Protein AF-0000000077172048 (afdb_homodimer)

Foldseek 3Di:
DPPPPPPPPPPPDDDDDDDDDALVRLVVVLVVLVVVLVVDDPPDPCNVVSVVSNVVSVVVNVVNVCPPVPNPVPVPDD/DPPPPPPPPPPPDDDDDDDDDALVRLVVVLVVLVVVLVVDDPPDPCNVVSVVSNVVSVVVNVVNVCVPVVNPVPVPDD

p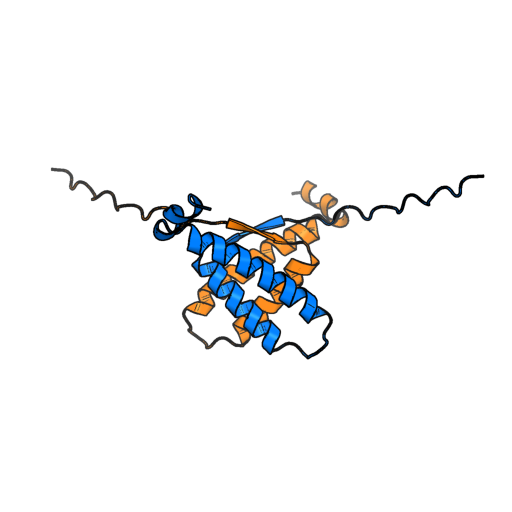LDDT: mean 79.55, std 22.3, range [27.91, 98.38]

Secondary structure (DSSP, 8-state):
------------PPP-EEEEE-HHHHHHHHHHHHHHHHHSPTT-HHHHHHHHHHHHHHHHHHHHHHTTGGGGGGGS--/------------PPP-EEEEE-HHHHHHHHHHHHHHHHHSPTT-HHHHHHHHHHHHHHHHHHHHHHTTTTGGGGGS--

Structure (mmCIF, N/CA/C/O backbone):
data_AF-0000000077172048-model_v1
#
loop_
_entity.id
_entity.type
_entity.pdbx_description
1 polymer 'Gsl2903 protein'
#
loop_
_atom_site.group_PDB
_atom_site.id
_atom_site.type_symbol
_atom_site.label_atom_id
_atom_site.label_alt_id
_atom_site.label_comp_id
_atom_site.label_asym_id
_atom_site.label_entity_id
_atom_site.label_seq_id
_atom_site.pdbx_PDB_ins_code
_atom_site.Cartn_x
_atom_site.Cartn_y
_atom_site.Cartn_z
_atom_site.occupancy
_atom_site.B_iso_or_equiv
_atom_site.auth_seq_id
_atom_site.auth_comp_id
_atom_site.auth_asym_id
_atom_site.auth_atom_id
_atom_site.pdbx_PDB_model_num
ATOM 1 N N . MET A 1 1 ? 48.594 10.039 14.695 1 44.25 1 MET A N 1
ATOM 2 C CA . MET A 1 1 ? 47.625 10.758 13.852 1 44.25 1 MET A CA 1
ATOM 3 C C . MET A 1 1 ? 46.25 10.094 13.883 1 44.25 1 MET A C 1
ATOM 5 O O . MET A 1 1 ? 46.156 8.867 13.797 1 44.25 1 MET A O 1
ATOM 9 N N . PRO A 1 2 ? 45.188 10.703 14.562 1 52.06 2 PRO A N 1
ATOM 10 C CA . PRO A 1 2 ? 43.906 10.016 14.672 1 52.06 2 PRO A CA 1
ATOM 11 C C . PRO A 1 2 ? 43.344 9.633 13.312 1 52.06 2 PRO A C 1
ATOM 13 O O . PRO A 1 2 ? 43.656 10.266 12.305 1 52.06 2 PRO A O 1
ATOM 16 N N . PHE A 1 3 ? 43.094 8.383 12.984 1 57.66 3 PHE A N 1
ATOM 17 C CA . PHE A 1 3 ? 42.469 7.906 11.773 1 57.66 3 PHE A CA 1
ATOM 18 C C . PHE A 1 3 ? 41.188 8.68 11.508 1 57.66 3 PHE A C 1
ATOM 20 O O . PHE A 1 3 ? 40.281 8.734 12.359 1 57.66 3 PHE A O 1
ATOM 27 N N . GLN A 1 4 ? 41.156 9.812 10.75 1 50.22 4 GLN A N 1
ATOM 28 C CA . GLN A 1 4 ? 39.969 10.5 10.305 1 50.22 4 GLN A CA 1
ATOM 29 C C . GLN A 1 4 ? 38.906 9.508 9.836 1 50.22 4 GLN A C 1
ATOM 31 O O . GLN A 1 4 ? 39.156 8.688 8.953 1 50.22 4 GLN A O 1
ATOM 36 N N . ARG A 1 5 ? 38.125 9 10.688 1 51.28 5 ARG A N 1
ATOM 37 C CA . ARG A 1 5 ? 37 8.211 10.219 1 51.28 5 ARG A CA 1
ATOM 38 C C . ARG A 1 5 ? 36.406 8.805 8.945 1 51.28 5 ARG A C 1
ATOM 40 O O . ARG A 1 5 ? 36.125 10.008 8.883 1 51.28 5 ARG A O 1
ATOM 47 N N . SER A 1 6 ? 36.844 8.328 7.828 1 47.94 6 SER A N 1
ATOM 48 C CA . SER A 1 6 ? 36.219 8.734 6.582 1 47.94 6 SER A CA 1
ATOM 49 C C . SER A 1 6 ? 34.75 9.078 6.801 1 47.94 6 SER A C 1
ATOM 51 O O . SER A 1 6 ? 34.031 8.359 7.496 1 47.94 6 SER A O 1
ATOM 53 N N . ARG A 1 7 ? 34.312 10.344 6.992 1 48.47 7 ARG A N 1
ATOM 54 C CA . ARG A 1 7 ? 32.938 10.766 6.926 1 48.47 7 ARG A CA 1
ATOM 55 C C . ARG A 1 7 ? 32.125 9.891 5.973 1 48.47 7 ARG A C 1
ATOM 57 O O . ARG A 1 7 ? 32.469 9.773 4.793 1 48.47 7 ARG A O 1
ATOM 64 N N . SER A 1 8 ? 31.797 8.75 6.43 1 48.16 8 SER A N 1
ATOM 65 C CA . SER A 1 8 ? 30.875 7.961 5.629 1 48.16 8 SER A CA 1
ATOM 66 C C . SER A 1 8 ? 29.969 8.852 4.781 1 48.16 8 SER A C 1
ATOM 68 O O . SER A 1 8 ? 29.344 9.781 5.297 1 48.16 8 SER A O 1
ATOM 70 N N . HIS A 1 9 ? 30.297 9.328 3.633 1 52.69 9 HIS A N 1
ATOM 71 C CA . HIS A 1 9 ? 29.375 9.961 2.693 1 52.69 9 HIS A CA 1
ATOM 72 C C . HIS A 1 9 ? 27.953 9.484 2.918 1 52.69 9 HIS A C 1
ATOM 74 O O . HIS A 1 9 ? 27.609 8.336 2.615 1 52.69 9 HIS A O 1
ATOM 80 N N . ALA A 1 10 ? 27.359 9.875 3.963 1 55.69 10 ALA A N 1
ATOM 81 C CA . ALA A 1 10 ? 25.953 9.578 4.273 1 55.69 10 ALA A CA 1
ATOM 82 C C . ALA A 1 10 ? 25.094 9.633 3.018 1 55.69 10 ALA A C 1
ATOM 84 O O . ALA A 1 10 ? 25.188 10.578 2.234 1 55.69 10 ALA A O 1
ATOM 85 N N . ARG A 1 11 ? 24.828 8.508 2.338 1 60.41 11 ARG A N 1
ATOM 86 C CA . ARG A 1 11 ? 23.891 8.508 1.21 1 60.41 11 ARG A CA 1
ATOM 87 C C . ARG A 1 11 ? 22.703 9.43 1.479 1 60.41 11 ARG A C 1
ATOM 89 O O . ARG A 1 11 ? 22.156 9.43 2.58 1 60.41 11 ARG A O 1
ATOM 96 N N . PRO A 1 12 ? 22.656 10.5 0.729 1 62.72 12 PRO A N 1
ATOM 97 C CA . PRO A 1 12 ? 21.484 11.359 0.908 1 62.72 12 PRO A CA 1
ATOM 98 C C . PRO A 1 12 ? 20.203 10.57 1.161 1 62.72 12 PRO A C 1
ATOM 100 O O . PRO A 1 12 ? 20.062 9.445 0.685 1 62.72 12 PRO A O 1
ATOM 103 N N . PRO A 1 13 ? 19.531 11.047 2.199 1 69.31 13 PRO A N 1
ATOM 104 C CA . PRO A 1 13 ? 18.297 10.336 2.498 1 69.31 13 PRO A CA 1
ATOM 105 C C . PRO A 1 13 ? 17.422 10.109 1.258 1 69.31 13 PRO A C 1
ATOM 107 O O . PRO A 1 13 ? 17.328 10.992 0.402 1 69.31 13 PRO A O 1
ATOM 110 N N . LYS A 1 14 ? 17.078 8.891 1.119 1 76.19 14 LYS A N 1
ATOM 111 C CA . LYS A 1 14 ? 16.188 8.578 0.005 1 76.19 14 LYS A CA 1
ATOM 112 C C . LYS A 1 14 ? 14.867 9.336 0.115 1 76.19 14 LYS A C 1
ATOM 114 O O . LYS A 1 14 ? 14.312 9.469 1.205 1 76.19 14 LYS A O 1
ATOM 119 N N . LEU A 1 15 ? 14.492 10.016 -0.909 1 89.69 15 LEU A N 1
ATOM 120 C CA . LEU A 1 15 ? 13.188 10.664 -0.995 1 89.69 15 LEU A CA 1
ATOM 121 C C . LEU A 1 15 ? 12.07 9.695 -0.637 1 89.69 15 LEU A C 1
ATOM 123 O O . LEU A 1 15 ? 12.086 8.539 -1.062 1 89.69 15 LEU A O 1
ATOM 127 N N . ARG A 1 16 ? 11.141 10.133 0.245 1 93.38 16 ARG A N 1
ATOM 128 C CA . ARG A 1 16 ? 9.977 9.359 0.654 1 93.38 16 ARG A CA 1
ATOM 129 C C . ARG A 1 16 ? 8.695 10.18 0.521 1 93.38 16 ARG A C 1
ATOM 131 O O . ARG A 1 16 ? 8.688 11.375 0.819 1 93.38 16 ARG A O 1
ATOM 138 N N . LEU A 1 17 ? 7.664 9.594 0.01 1 95.56 17 LEU A N 1
ATOM 139 C CA . LEU A 1 17 ? 6.379 10.266 -0.162 1 95.56 17 LEU A CA 1
ATOM 140 C C . LEU A 1 17 ? 5.25 9.43 0.426 1 95.56 17 LEU A C 1
ATOM 142 O O . LEU A 1 17 ? 5.309 8.203 0.416 1 95.56 17 LEU A O 1
ATOM 146 N N . PRO A 1 18 ? 4.238 10.07 0.89 1 96.31 18 PRO A N 1
ATOM 147 C CA . PRO A 1 18 ? 3.121 9.352 1.509 1 9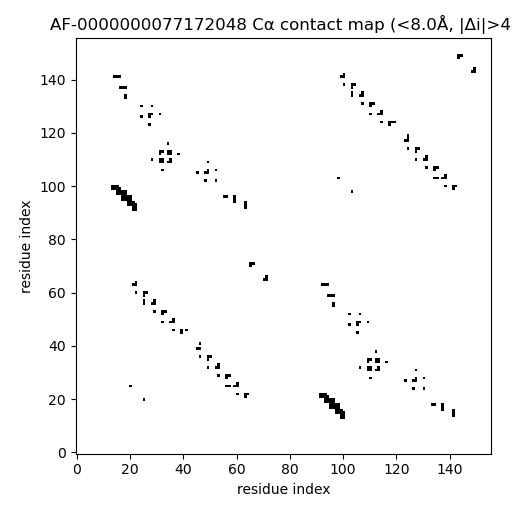6.31 18 PRO A CA 1
ATOM 148 C C . PRO A 1 18 ? 2.045 8.953 0.501 1 96.31 18 PRO A C 1
ATOM 150 O O . PRO A 1 18 ? 1.843 9.648 -0.498 1 96.31 18 PRO A O 1
ATOM 153 N N . ILE A 1 19 ? 1.366 7.863 0.766 1 96.62 19 ILE A N 1
ATOM 154 C CA . ILE A 1 19 ? 0.066 7.504 0.211 1 96.62 19 ILE A CA 1
ATOM 155 C C . ILE A 1 19 ? -0.967 7.418 1.332 1 96.62 19 ILE A C 1
ATOM 157 O O . ILE A 1 19 ? -0.715 6.809 2.373 1 96.62 19 ILE A O 1
ATOM 161 N N . VAL A 1 20 ? -2.1 8.016 1.07 1 96.25 20 VAL A N 1
ATOM 162 C CA . VAL A 1 20 ? -3.135 8.055 2.098 1 96.25 20 VAL A CA 1
ATOM 163 C C . VAL A 1 20 ? -4.16 6.953 1.849 1 96.25 20 VAL A C 1
ATOM 165 O O . VAL A 1 20 ? -4.602 6.754 0.714 1 96.25 20 VAL A O 1
ATOM 168 N N . PHE A 1 21 ? -4.566 6.238 2.92 1 94.94 21 PHE A N 1
ATOM 169 C CA . PHE A 1 21 ? -5.488 5.113 2.834 1 94.94 21 PHE A CA 1
ATOM 170 C C . PHE A 1 21 ? -6.625 5.27 3.838 1 94.94 21 PHE A C 1
ATOM 172 O O . PHE A 1 21 ? -6.414 5.754 4.953 1 94.94 21 PHE A O 1
ATOM 179 N N . ASN A 1 22 ? -7.762 4.891 3.416 1 93.06 22 ASN A N 1
ATOM 180 C CA . ASN A 1 22 ? -8.812 4.613 4.391 1 93.06 22 ASN A CA 1
ATOM 181 C C . ASN A 1 22 ? -8.812 3.15 4.816 1 93.06 22 ASN A C 1
ATOM 183 O O . ASN A 1 22 ? -7.938 2.381 4.41 1 93.06 22 ASN A O 1
ATOM 187 N N . ARG A 1 23 ? -9.734 2.781 5.637 1 92.5 23 ARG A N 1
ATOM 188 C CA . ARG A 1 23 ? -9.734 1.438 6.207 1 92.5 23 ARG A CA 1
ATOM 189 C C . ARG A 1 23 ? -9.922 0.384 5.117 1 92.5 23 ARG A C 1
ATOM 191 O O . ARG A 1 23 ? -9.18 -0.602 5.07 1 92.5 23 ARG A O 1
ATOM 198 N N . GLU A 1 24 ? -10.859 0.574 4.238 1 92.94 24 GLU A N 1
ATOM 199 C CA . GLU A 1 24 ? -11.148 -0.377 3.168 1 92.94 24 GLU A CA 1
ATOM 200 C C . GLU A 1 24 ? -9.945 -0.544 2.242 1 92.94 24 GLU A C 1
ATOM 202 O O . GLU A 1 24 ? -9.594 -1.665 1.864 1 92.94 24 GLU A O 1
ATOM 207 N N . GLU A 1 25 ? -9.383 0.539 1.951 1 94.62 25 GLU A N 1
ATOM 208 C CA . GLU A 1 25 ? -8.195 0.52 1.108 1 94.62 25 GLU A CA 1
ATOM 209 C C . GLU A 1 25 ? -7.055 -0.238 1.782 1 94.62 25 GLU A C 1
ATOM 211 O O . GLU A 1 25 ? -6.328 -0.988 1.127 1 94.62 25 GLU A O 1
ATOM 216 N N . CYS A 1 26 ? -6.867 -0.021 3.057 1 95.94 26 CYS A N 1
ATOM 217 C CA . CYS A 1 26 ? -5.781 -0.674 3.777 1 95.94 26 CYS A CA 1
ATOM 218 C C . CYS A 1 26 ? -6 -2.182 3.846 1 95.94 26 CYS A C 1
ATOM 220 O O . CYS A 1 26 ? -5.055 -2.957 3.713 1 95.94 26 CYS A O 1
ATOM 222 N N . GLU A 1 27 ? -7.223 -2.562 4.035 1 95.88 27 GLU A N 1
ATOM 223 C CA . GLU A 1 27 ? -7.551 -3.984 4.039 1 95.88 27 GLU A CA 1
ATOM 224 C C . GLU A 1 27 ? -7.238 -4.629 2.693 1 95.88 27 GLU A C 1
ATOM 226 O O . GLU A 1 27 ? -6.664 -5.715 2.637 1 95.88 27 GLU A O 1
ATOM 231 N N . ALA A 1 28 ? -7.68 -3.953 1.625 1 96.44 28 ALA A N 1
ATOM 232 C CA . ALA A 1 28 ? -7.391 -4.449 0.282 1 96.44 28 ALA A CA 1
ATOM 233 C C . ALA A 1 28 ? -5.887 -4.52 0.034 1 96.44 28 ALA A C 1
ATOM 235 O O . ALA A 1 28 ? -5.398 -5.473 -0.575 1 96.44 28 ALA A O 1
ATOM 236 N N . LEU A 1 29 ? -5.207 -3.52 0.513 1 97.81 29 LEU A N 1
ATOM 237 C CA . LEU A 1 29 ? -3.754 -3.49 0.376 1 97.81 29 LEU A CA 1
ATOM 238 C C . LEU A 1 29 ? -3.117 -4.68 1.088 1 97.81 29 LEU A C 1
ATOM 240 O O . LEU A 1 29 ? -2.24 -5.344 0.532 1 97.81 29 LEU A O 1
ATOM 244 N N . THR A 1 30 ? -3.504 -4.945 2.348 1 97.94 30 THR A N 1
ATOM 245 C CA . THR A 1 30 ? -2.977 -6.062 3.125 1 97.94 30 THR A CA 1
ATOM 246 C C . THR A 1 30 ? -3.205 -7.383 2.396 1 97.94 30 THR A C 1
ATOM 248 O O . THR A 1 30 ? -2.289 -8.203 2.283 1 97.94 30 THR A O 1
ATOM 251 N N . ARG A 1 31 ? -4.348 -7.551 1.823 1 97.31 31 ARG A N 1
ATOM 252 C CA . ARG A 1 31 ? -4.652 -8.773 1.085 1 97.31 31 ARG A CA 1
ATOM 253 C C . ARG A 1 31 ? -3.799 -8.875 -0.176 1 97.31 31 ARG A C 1
ATOM 255 O O . ARG A 1 31 ? -3.33 -9.961 -0.529 1 97.31 31 ARG A O 1
ATOM 262 N N . ALA A 1 32 ? -3.674 -7.766 -0.864 1 98.12 32 ALA A N 1
ATOM 263 C CA . ALA A 1 32 ? -2.857 -7.75 -2.074 1 98.12 32 ALA A CA 1
ATOM 264 C C . ALA A 1 32 ? -1.413 -8.133 -1.768 1 98.12 32 ALA A C 1
ATOM 266 O O . ALA A 1 32 ? -0.803 -8.922 -2.5 1 98.12 32 ALA A O 1
ATOM 267 N N . LEU A 1 33 ? -0.896 -7.609 -0.723 1 98.31 33 LEU A N 1
ATOM 268 C CA . LEU A 1 33 ? 0.479 -7.902 -0.335 1 98.31 33 LEU A CA 1
ATOM 269 C C . LEU A 1 33 ? 0.632 -9.367 0.06 1 98.31 33 LEU A C 1
ATOM 271 O O . LEU A 1 33 ? 1.636 -10 -0.271 1 98.31 33 LEU A O 1
ATOM 275 N N . GLN A 1 34 ? -0.382 -9.891 0.707 1 98 34 GLN A N 1
ATOM 276 C CA . GLN A 1 34 ? -0.365 -11.312 1.04 1 98 34 GLN A CA 1
ATOM 277 C C . GLN A 1 34 ? -0.377 -12.172 -0.22 1 98 34 GLN A C 1
ATOM 279 O O . GLN A 1 34 ? 0.36 -13.156 -0.313 1 98 34 GLN A O 1
ATOM 284 N N . THR A 1 35 ? -1.198 -11.828 -1.162 1 97.19 35 THR A N 1
ATOM 285 C CA . THR A 1 35 ? -1.254 -12.531 -2.439 1 97.19 35 THR A CA 1
ATOM 286 C C . THR A 1 35 ? 0.113 -12.531 -3.117 1 97.19 35 THR A C 1
ATOM 288 O O . THR A 1 35 ? 0.551 -13.555 -3.648 1 97.19 35 THR A O 1
ATOM 291 N N . ALA A 1 36 ? 0.77 -11.375 -3.139 1 97.56 36 ALA A N 1
ATOM 292 C CA . ALA A 1 36 ? 2.088 -11.25 -3.756 1 97.56 36 ALA A CA 1
ATOM 293 C C . ALA A 1 36 ? 3.123 -12.094 -3.018 1 97.56 36 ALA A C 1
ATOM 295 O O . ALA A 1 36 ? 3.988 -12.711 -3.643 1 97.56 36 ALA A O 1
ATOM 296 N N . ILE A 1 37 ? 3.006 -12.141 -1.749 1 97.69 37 ILE A N 1
ATOM 297 C CA . ILE A 1 37 ? 3.926 -12.938 -0.941 1 97.69 37 ILE A CA 1
ATOM 298 C C . ILE A 1 37 ? 3.727 -14.422 -1.241 1 97.69 37 ILE A C 1
ATOM 300 O O . ILE A 1 37 ? 4.699 -15.164 -1.398 1 97.69 37 ILE A O 1
ATOM 304 N N . ASP A 1 38 ? 2.551 -14.789 -1.344 1 96.5 38 ASP A N 1
ATOM 305 C CA . ASP A 1 38 ? 2.23 -16.188 -1.622 1 96.5 38 ASP A CA 1
ATOM 306 C C . ASP A 1 38 ? 2.723 -16.594 -3.01 1 96.5 38 ASP A C 1
ATOM 308 O O . ASP A 1 38 ? 3.051 -17.766 -3.238 1 96.5 38 ASP A O 1
ATOM 312 N N . ALA A 1 39 ? 2.762 -15.648 -3.898 1 95.31 39 ALA A N 1
ATOM 313 C CA . ALA A 1 39 ? 3.158 -15.93 -5.277 1 95.31 39 ALA A CA 1
ATOM 314 C C . ALA A 1 39 ? 4.672 -15.852 -5.438 1 95.31 39 ALA A C 1
ATOM 316 O O . ALA A 1 39 ? 5.223 -16.328 -6.438 1 95.31 39 ALA A O 1
ATOM 317 N N . ALA A 1 40 ? 5.273 -15.18 -4.488 1 94.56 40 ALA A N 1
ATOM 318 C CA . ALA A 1 40 ? 6.711 -14.945 -4.602 1 94.56 40 ALA A CA 1
ATOM 319 C C . ALA A 1 40 ? 7.492 -16.234 -4.371 1 94.56 40 ALA A C 1
ATOM 321 O O . ALA A 1 40 ? 7.102 -17.062 -3.551 1 94.56 40 ALA A O 1
ATOM 322 N N . SER A 1 41 ? 8.586 -16.375 -5.094 1 91.31 41 SER A N 1
ATOM 323 C CA . SER A 1 41 ? 9.477 -17.516 -4.891 1 91.31 41 SER A CA 1
ATOM 324 C C . SER A 1 41 ? 10.148 -17.453 -3.525 1 91.31 41 SER A C 1
ATOM 326 O O . SER A 1 41 ? 10.641 -16.406 -3.117 1 91.31 41 SER A O 1
ATOM 328 N N . PRO A 1 42 ? 10.172 -18.609 -2.941 1 89.81 42 PRO A N 1
ATOM 329 C CA . PRO A 1 42 ? 10.883 -18.641 -1.661 1 89.81 42 PRO A CA 1
ATOM 330 C C . PRO A 1 42 ? 12.328 -18.141 -1.783 1 89.81 42 PRO A C 1
ATOM 332 O O . PRO A 1 42 ? 13.023 -18.5 -2.744 1 89.81 42 PRO A O 1
ATOM 335 N N . GLY A 1 43 ? 12.773 -17.25 -0.884 1 87.62 43 GLY A N 1
ATOM 336 C CA . GLY A 1 43 ? 14.148 -16.781 -0.865 1 87.62 43 GLY A CA 1
ATOM 337 C C . GLY A 1 43 ? 14.391 -15.602 -1.79 1 87.62 43 GLY A C 1
ATOM 338 O O . GLY A 1 43 ? 15.523 -15.141 -1.936 1 87.62 43 GLY A O 1
ATOM 339 N N . SER A 1 44 ? 13.414 -15.18 -2.514 1 88.94 44 SER A N 1
ATOM 340 C CA . SER A 1 44 ? 13.57 -14.023 -3.391 1 88.94 44 SER A CA 1
ATOM 341 C C . SER A 1 44 ? 13.922 -12.773 -2.594 1 88.94 44 SER A C 1
ATOM 343 O O . SER A 1 44 ? 13.484 -12.609 -1.454 1 88.94 44 SER A O 1
ATOM 345 N N . ASP A 1 45 ? 14.688 -11.859 -3.219 1 86.5 45 ASP A N 1
ATOM 346 C CA . ASP A 1 45 ? 15.102 -10.609 -2.59 1 86.5 45 ASP A CA 1
ATOM 347 C C . ASP A 1 45 ? 13.898 -9.703 -2.334 1 86.5 45 ASP A C 1
ATOM 349 O O . ASP A 1 45 ? 13.93 -8.867 -1.427 1 86.5 45 ASP A O 1
ATOM 353 N N . GLU A 1 46 ? 12.852 -9.961 -3.094 1 90.5 46 GLU A N 1
ATOM 354 C CA . GLU A 1 46 ? 11.695 -9.078 -3.002 1 90.5 46 GLU A CA 1
ATOM 355 C C . GLU A 1 46 ? 10.852 -9.406 -1.774 1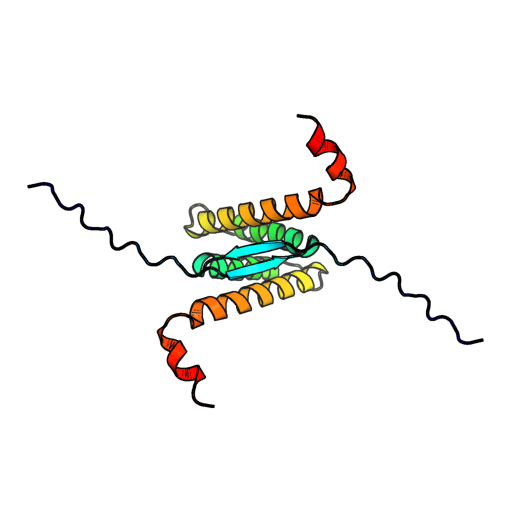 90.5 46 GLU A C 1
ATOM 357 O O . GLU A 1 46 ? 10.07 -8.57 -1.312 1 90.5 46 GLU A O 1
ATOM 362 N N . LEU A 1 47 ? 10.977 -10.633 -1.257 1 95.38 47 LEU A N 1
ATOM 363 C CA . LEU A 1 47 ? 10.117 -11.086 -0.167 1 95.38 47 LEU A CA 1
ATOM 364 C C . LEU A 1 47 ? 10.312 -10.219 1.073 1 95.38 47 LEU A C 1
ATOM 366 O O . LEU A 1 47 ? 9.344 -9.875 1.752 1 95.38 47 LEU A O 1
ATOM 370 N N . ALA A 1 48 ? 11.641 -9.953 1.283 1 94 48 ALA A N 1
ATOM 371 C CA . ALA A 1 48 ? 11.898 -9.109 2.447 1 94 48 ALA A CA 1
ATOM 372 C C . ALA A 1 48 ? 11.18 -7.773 2.328 1 94 48 ALA A C 1
ATOM 374 O O . ALA A 1 48 ? 10.609 -7.277 3.303 1 94 48 ALA A O 1
ATOM 375 N N . LEU A 1 49 ? 11.141 -7.203 1.151 1 95.38 49 LEU A N 1
ATOM 376 C CA . LEU A 1 49 ? 10.484 -5.922 0.899 1 95.38 49 LEU A CA 1
ATOM 377 C C . LEU A 1 49 ? 8.969 -6.055 1.016 1 95.38 49 LEU A C 1
ATOM 379 O O . LEU A 1 49 ? 8.305 -5.195 1.602 1 95.38 49 LEU A O 1
ATOM 383 N N . LEU A 1 50 ? 8.43 -7.109 0.529 1 97.81 50 LEU A N 1
ATOM 384 C CA . LEU A 1 50 ? 6.996 -7.352 0.618 1 97.81 50 LEU A CA 1
ATOM 385 C C . LEU A 1 50 ? 6.559 -7.5 2.072 1 97.81 50 LEU A C 1
ATOM 387 O O . LEU A 1 50 ? 5.516 -6.973 2.469 1 97.81 50 LEU A O 1
ATOM 391 N N . TYR A 1 51 ? 7.375 -8.133 2.883 1 97.62 51 TYR A N 1
ATOM 392 C CA . TYR A 1 51 ? 7.051 -8.266 4.301 1 97.62 51 TYR A CA 1
ATOM 393 C C . TYR A 1 51 ? 7.129 -6.918 5.004 1 97.62 51 TYR A C 1
ATOM 395 O O . TYR A 1 51 ? 6.336 -6.633 5.902 1 97.62 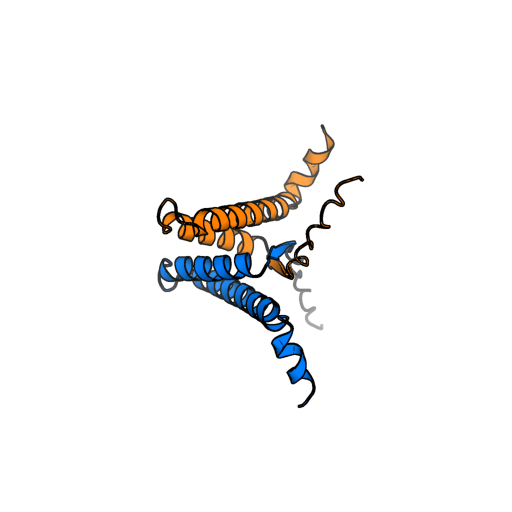51 TYR A O 1
ATOM 403 N N . THR A 1 52 ? 8.078 -6.137 4.609 1 97.06 52 THR A N 1
ATOM 404 C CA . THR A 1 52 ? 8.156 -4.785 5.148 1 97.06 52 THR A CA 1
ATOM 405 C C . THR A 1 52 ? 6.895 -3.996 4.816 1 97.06 52 THR A C 1
ATOM 407 O O . THR A 1 52 ? 6.32 -3.342 5.688 1 97.06 52 THR A O 1
ATOM 410 N N . LEU A 1 53 ? 6.484 -4.09 3.574 1 98.25 53 LEU A N 1
ATOM 411 C CA . LEU A 1 53 ? 5.281 -3.395 3.135 1 98.25 53 LEU A CA 1
ATOM 412 C C . LEU A 1 53 ? 4.051 -3.918 3.869 1 98.25 53 LEU A C 1
ATOM 414 O O . LEU A 1 53 ? 3.191 -3.137 4.281 1 98.25 53 LEU A O 1
ATOM 418 N N . LEU A 1 54 ? 3.963 -5.211 4.074 1 98.38 54 LEU A N 1
ATOM 419 C CA . LEU A 1 54 ? 2.844 -5.812 4.789 1 98.38 54 LEU A CA 1
ATOM 420 C C . LEU A 1 54 ? 2.789 -5.32 6.23 1 98.38 54 LEU A C 1
ATOM 422 O O . LEU A 1 54 ? 1.719 -4.965 6.73 1 98.38 54 LEU A O 1
ATOM 426 N N . ARG A 1 55 ? 3.908 -5.238 6.883 1 97.69 55 ARG A N 1
ATOM 427 C CA . ARG A 1 55 ? 3.961 -4.762 8.258 1 97.69 55 ARG A CA 1
ATOM 428 C C . ARG A 1 55 ? 3.5 -3.311 8.359 1 97.69 55 ARG A C 1
ATOM 430 O O . ARG A 1 55 ? 2.758 -2.949 9.273 1 97.69 55 ARG A O 1
ATOM 437 N N . LYS A 1 56 ? 3.91 -2.49 7.414 1 97.88 56 LYS A N 1
ATOM 438 C CA . LYS A 1 56 ? 3.463 -1.101 7.383 1 97.88 56 LYS A CA 1
ATOM 439 C C . LYS A 1 56 ? 1.947 -1.017 7.215 1 97.88 56 LYS A C 1
ATOM 441 O O . LYS A 1 56 ? 1.284 -0.244 7.91 1 97.88 56 LYS A O 1
ATOM 446 N N . ALA A 1 57 ? 1.407 -1.785 6.27 1 97.81 57 ALA A N 1
ATOM 447 C CA . ALA A 1 57 ? -0.027 -1.776 5.996 1 97.81 57 ALA A CA 1
ATOM 448 C C . ALA A 1 57 ? -0.822 -2.244 7.211 1 97.81 57 ALA A C 1
ATOM 450 O O . ALA A 1 57 ? -1.833 -1.637 7.57 1 97.81 57 ALA A O 1
ATOM 451 N N . GLU A 1 58 ? -0.305 -3.225 7.91 1 96.75 58 GLU A N 1
ATOM 452 C CA . GLU A 1 58 ? -0.977 -3.768 9.086 1 96.75 58 GLU A CA 1
ATOM 453 C C . GLU A 1 58 ? -0.995 -2.758 10.227 1 96.75 58 GLU A C 1
ATOM 455 O O . GLU A 1 58 ? -1.979 -2.664 10.969 1 96.75 58 GLU A O 1
ATOM 460 N N . ARG A 1 59 ? 0.069 -2.115 10.359 1 95.19 59 ARG A N 1
ATOM 461 C CA . ARG A 1 59 ? 0.151 -1.108 11.406 1 95.19 59 ARG A CA 1
ATOM 462 C C . ARG A 1 59 ? -0.903 -0.025 11.219 1 95.19 59 ARG A C 1
ATOM 464 O O . ARG A 1 59 ? -1.589 0.359 12.164 1 95.19 59 ARG A O 1
ATOM 471 N N . ILE A 1 60 ? -1.049 0.426 9.992 1 96.06 60 ILE A N 1
ATOM 472 C CA . ILE A 1 60 ? -2.014 1.477 9.688 1 96.06 60 ILE A CA 1
ATOM 473 C C . ILE A 1 60 ? -3.434 0.93 9.82 1 96.06 60 ILE A C 1
ATOM 475 O O . ILE A 1 60 ? -4.328 1.625 10.305 1 96.06 60 ILE A O 1
ATOM 479 N N . GLU A 1 61 ? -3.598 -0.264 9.414 1 93.81 61 GLU A N 1
ATOM 480 C CA . GLU A 1 61 ? -4.902 -0.907 9.523 1 93.81 61 GLU A CA 1
ATOM 481 C C . GLU A 1 61 ? -5.359 -0.984 10.977 1 93.81 61 GLU A C 1
ATOM 483 O O . GLU A 1 61 ? -6.516 -0.699 11.289 1 93.81 61 GLU A O 1
ATOM 488 N N . ARG A 1 62 ? -4.445 -1.307 11.812 1 93.44 62 ARG A N 1
ATOM 489 C CA . ARG A 1 62 ? -4.754 -1.382 13.234 1 93.44 62 ARG A CA 1
ATOM 490 C C . ARG A 1 62 ? -5.148 -0.014 13.781 1 93.44 62 ARG A C 1
ATOM 492 O O . ARG A 1 62 ? -6.082 0.097 14.578 1 93.44 62 ARG A O 1
ATOM 499 N N . LYS A 1 63 ? -4.449 0.98 13.383 1 93 63 LYS A N 1
ATOM 500 C CA . LYS A 1 63 ? -4.766 2.334 13.828 1 93 63 LYS A CA 1
ATOM 501 C C . LYS A 1 63 ? -6.137 2.773 13.328 1 93 63 LYS A C 1
ATOM 503 O O . LYS A 1 63 ? -6.891 3.424 14.055 1 93 63 LYS A O 1
ATOM 508 N N . LEU A 1 64 ? -6.469 2.373 12.117 1 91.12 64 LEU A N 1
ATOM 509 C CA . LEU A 1 64 ? -7.734 2.76 11.5 1 91.12 64 LEU A CA 1
ATOM 510 C C . LEU A 1 64 ? -8.898 2.008 12.133 1 91.12 64 LEU A C 1
ATOM 512 O O . LEU A 1 64 ? -10.039 2.477 12.094 1 91.12 64 LEU A O 1
ATOM 516 N N . THR A 1 65 ? -8.625 0.845 12.594 1 86 65 THR A N 1
ATOM 517 C CA . THR A 1 65 ? -9.664 0.026 13.203 1 86 65 THR A CA 1
ATOM 518 C C . THR A 1 65 ? -9.852 0.399 14.672 1 86 65 THR A C 1
ATOM 520 O O . THR A 1 65 ? -10.953 0.262 15.219 1 86 65 THR A O 1
ATOM 523 N N . ARG A 1 66 ? -8.656 0.683 15.344 1 75.69 66 ARG A N 1
ATOM 524 C CA . ARG A 1 66 ? -8.773 1.078 16.734 1 75.69 66 ARG A CA 1
ATOM 525 C C . ARG A 1 66 ? -9.547 2.383 16.875 1 75.69 66 ARG A C 1
ATOM 527 O O . ARG A 1 66 ? -10.242 2.594 17.875 1 75.69 66 ARG A O 1
ATOM 534 N N . GLU A 1 67 ? -9.195 3.379 16.094 1 59.19 67 GLU A N 1
ATOM 535 C CA . GLU A 1 67 ? -9.922 4.637 16.234 1 59.19 67 GLU A CA 1
ATOM 536 C C . GLU A 1 67 ? -11.422 4.43 16.016 1 59.19 67 GLU A C 1
ATOM 538 O O . GLU A 1 67 ? -12.188 5.395 15.992 1 59.19 67 GLU A O 1
ATOM 543 N N . THR A 1 68 ? -11.703 3.293 15.742 1 51.88 68 THR A N 1
ATOM 544 C CA . THR A 1 68 ? -13.156 3.213 15.859 1 51.88 68 THR A CA 1
ATOM 545 C C . THR A 1 68 ? -13.586 3.414 17.312 1 51.88 68 THR A C 1
ATOM 547 O O . THR A 1 68 ? -12.93 2.928 18.234 1 51.88 68 THR A O 1
ATOM 550 N N . PRO A 1 69 ? -14.352 4.422 17.656 1 48.25 69 PRO A N 1
ATOM 551 C CA . PRO A 1 69 ? -14.781 4.926 18.969 1 48.25 69 PRO A CA 1
ATOM 552 C C . PRO A 1 69 ? -14.922 3.82 20 1 48.25 69 PRO A C 1
ATOM 554 O O . PRO A 1 69 ? -14.898 4.098 21.203 1 48.25 69 PRO A O 1
ATOM 557 N N . THR A 1 70 ? -15.141 2.65 19.641 1 46.34 70 THR A N 1
ATOM 558 C CA . THR A 1 70 ? -15.453 1.746 20.734 1 46.34 70 THR A CA 1
ATOM 559 C C . THR A 1 70 ? -14.219 1.496 21.609 1 46.34 70 THR A C 1
ATOM 561 O O . THR A 1 70 ? -14.328 1.344 22.828 1 46.34 70 THR A O 1
ATOM 564 N N . ASP A 1 71 ? -12.953 1.509 21.094 1 43.88 71 ASP A N 1
ATOM 565 C CA . ASP A 1 71 ? -11.82 1.128 21.938 1 43.88 71 ASP A CA 1
ATOM 566 C C . ASP A 1 71 ? -11.148 2.357 22.547 1 43.88 71 ASP A C 1
ATOM 568 O O . ASP A 1 71 ? -10.117 2.242 23.203 1 43.88 71 ASP A O 1
ATOM 572 N N . TRP A 1 72 ? -11.398 3.586 22.266 1 42 72 TRP A N 1
ATOM 573 C CA . TRP A 1 72 ? -10.766 4.727 22.922 1 42 72 TRP A CA 1
ATOM 574 C C . TRP A 1 72 ? -10.906 4.633 24.438 1 42 72 TRP A C 1
ATOM 576 O O . TRP A 1 72 ? -10.242 5.363 25.172 1 42 72 TRP A O 1
ATOM 586 N N . ASP A 1 73 ? -11.844 4.012 24.922 1 40.16 73 ASP A N 1
ATOM 587 C CA . ASP A 1 73 ? -12.062 3.955 26.359 1 40.16 73 ASP A CA 1
ATOM 588 C C . ASP A 1 73 ? -10.914 3.219 27.062 1 40.16 73 ASP A C 1
ATOM 590 O O . ASP A 1 73 ? -10.711 3.377 28.266 1 40.16 73 ASP A O 1
ATOM 594 N N . ASN A 1 74 ? -10.219 2.236 26.391 1 39.88 74 ASN A N 1
ATOM 595 C CA . ASN A 1 74 ? -9.352 1.445 27.266 1 39.88 74 ASN A CA 1
ATOM 596 C C . ASN A 1 74 ? -7.926 1.999 27.281 1 39.88 74 ASN A C 1
ATOM 598 O O . ASN A 1 74 ? -7.004 1.334 27.75 1 39.88 74 ASN A O 1
ATOM 602 N N . LEU A 1 75 ? -7.508 3.006 26.562 1 39.81 75 LEU A N 1
ATOM 603 C CA . LEU A 1 75 ? -6.129 3.449 26.75 1 39.81 75 LEU A CA 1
ATOM 604 C C . LEU A 1 75 ? -5.949 4.082 28.125 1 39.81 75 LEU A C 1
ATOM 606 O O . LEU A 1 75 ? -4.883 4.613 28.438 1 39.81 75 LEU A O 1
ATOM 610 N N . ASP A 1 76 ? -6.992 4.457 28.766 1 32.22 76 ASP A N 1
ATOM 611 C CA . ASP A 1 76 ? -6.711 5.113 30.047 1 32.22 76 ASP A CA 1
ATOM 612 C C . ASP A 1 76 ? -5.914 4.199 30.969 1 32.22 76 ASP A C 1
ATOM 614 O O . ASP A 1 76 ? -5.191 4.672 31.844 1 32.22 76 ASP A O 1
ATOM 618 N N . ASP A 1 77 ? -6.312 2.965 31.281 1 35.91 77 ASP A N 1
ATOM 619 C CA . ASP A 1 77 ? -6.156 2.498 32.656 1 35.91 77 ASP A CA 1
ATOM 620 C C . ASP A 1 77 ? -4.742 1.984 32.906 1 35.91 77 ASP A C 1
ATOM 622 O O . ASP A 1 77 ? -4.363 1.72 34.031 1 35.91 77 ASP A O 1
ATOM 626 N N . ASP A 1 78 ? -3.779 1.386 31.922 1 28.45 78 ASP A N 1
ATOM 627 C CA . ASP A 1 78 ? -2.641 0.937 32.719 1 28.45 78 ASP A CA 1
ATOM 628 C C . ASP A 1 78 ? -1.667 2.082 33 1 28.45 78 ASP A C 1
ATOM 630 O O . ASP A 1 78 ? -1.437 2.92 32.125 1 28.45 78 ASP A O 1
ATOM 634 N N . MET B 1 1 ? -44 25.797 0.323 1 44.16 1 MET B N 1
ATOM 635 C CA . MET B 1 1 ? -43 25.531 1.35 1 44.16 1 MET B CA 1
ATOM 636 C C . MET B 1 1 ? -41.781 24.812 0.754 1 44.16 1 MET B C 1
ATOM 638 O O . MET B 1 1 ? -41.938 23.906 -0.061 1 44.16 1 MET B O 1
ATOM 642 N N . PRO B 1 2 ? -40.562 25.469 0.678 1 54.22 2 PRO B N 1
ATOM 643 C CA . PRO B 1 2 ? -39.438 24.812 0.015 1 54.22 2 PRO B CA 1
ATOM 644 C C . PRO B 1 2 ? -39.094 23.453 0.642 1 54.22 2 PRO B C 1
ATOM 646 O O . PRO B 1 2 ? -39.375 23.234 1.824 1 54.22 2 PRO B O 1
ATOM 649 N N . PHE B 1 3 ? -39.188 22.359 -0.016 1 58.16 3 PHE B N 1
ATOM 650 C CA . PHE B 1 3 ? -38.75 21.047 0.456 1 58.16 3 PHE B CA 1
ATOM 651 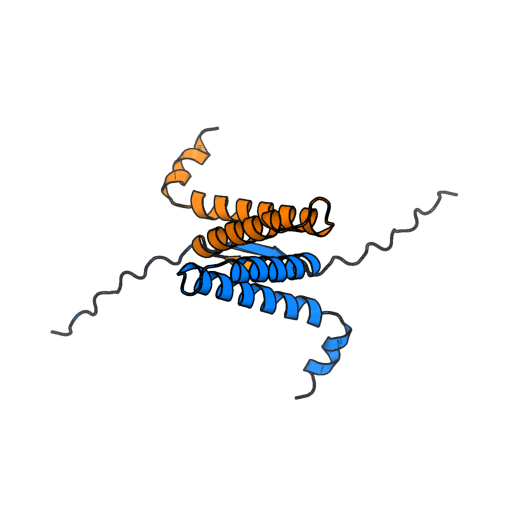C C . PHE B 1 3 ? -37.344 21.125 1.079 1 58.16 3 PHE B C 1
ATOM 653 O O . PHE B 1 3 ? -36.406 21.594 0.442 1 58.16 3 PHE B O 1
ATOM 660 N N . GLN B 1 4 ? -37.188 21.312 2.41 1 51.34 4 GLN B N 1
ATOM 661 C CA . GLN B 1 4 ? -35.906 21.234 3.102 1 51.34 4 GLN B CA 1
ATOM 662 C C . GLN B 1 4 ? -35.094 20.016 2.643 1 51.34 4 GLN B C 1
ATOM 664 O O . GLN B 1 4 ? -35.594 18.875 2.701 1 51.34 4 GLN B O 1
ATOM 669 N N . ARG B 1 5 ? -34.406 20.062 1.62 1 52.47 5 ARG B N 1
ATOM 670 C CA . ARG B 1 5 ? -33.5 18.953 1.305 1 52.47 5 ARG B CA 1
ATOM 671 C C . ARG B 1 5 ? -32.906 18.359 2.572 1 52.47 5 ARG B C 1
ATOM 673 O O . ARG B 1 5 ? -32.406 19.094 3.426 1 52.47 5 ARG B O 1
ATOM 680 N N . SER B 1 6 ? -33.531 17.375 3.068 1 49.44 6 SER B N 1
ATOM 681 C CA . SER B 1 6 ? -32.906 16.656 4.18 1 49.44 6 SER B CA 1
ATOM 682 C C . SER B 1 6 ? -31.391 16.734 4.113 1 49.44 6 SER B C 1
ATOM 684 O O . SER B 1 6 ? -30.797 16.578 3.043 1 49.44 6 SER B O 1
ATOM 686 N N . ARG B 1 7 ? -30.688 17.641 4.785 1 49.28 7 ARG B N 1
ATOM 687 C CA . ARG B 1 7 ? -29.234 17.594 4.969 1 49.28 7 ARG B CA 1
ATOM 688 C C . ARG B 1 7 ? -28.719 16.156 4.969 1 49.28 7 ARG B C 1
ATOM 690 O O . ARG B 1 7 ? -29.156 15.344 5.789 1 49.28 7 ARG B O 1
ATOM 697 N N . SER B 1 8 ? -28.625 15.609 3.838 1 50 8 SER B N 1
ATOM 698 C CA . SER B 1 8 ? -27.969 14.312 3.779 1 50 8 SER B CA 1
ATOM 699 C C . SER B 1 8 ? -26.953 14.148 4.91 1 50 8 SER B C 1
ATOM 701 O O . SER B 1 8 ? -26.109 15.023 5.121 1 50 8 SER B O 1
ATOM 703 N N . HIS B 1 9 ? -27.281 13.727 6.055 1 53.69 9 HIS B N 1
ATOM 704 C CA . HIS B 1 9 ? -26.328 13.344 7.094 1 53.69 9 HIS B CA 1
ATOM 705 C C . HIS B 1 9 ? -25 12.914 6.492 1 53.69 9 HIS B C 1
ATOM 707 O O . HIS B 1 9 ? -24.891 11.828 5.918 1 53.69 9 HIS B O 1
ATOM 713 N N . ALA B 1 10 ? -24.266 13.836 5.973 1 56.38 10 ALA B N 1
ATOM 714 C CA . ALA B 1 10 ? -22.938 13.602 5.43 1 56.38 10 ALA B CA 1
ATOM 715 C C . ALA B 1 10 ? -22.172 12.57 6.262 1 56.38 10 ALA B C 1
ATOM 717 O O . ALA B 1 10 ? -22.156 12.656 7.492 1 56.38 10 ALA B O 1
ATOM 718 N N . ARG B 1 11 ? -22.156 11.273 5.852 1 61.19 11 ARG B N 1
ATOM 719 C CA . ARG B 1 11 ? -21.312 10.297 6.555 1 61.19 11 ARG B CA 1
ATOM 720 C C . ARG B 1 11 ? -19.984 10.914 6.98 1 61.19 11 ARG B C 1
ATOM 722 O O . ARG B 1 11 ? -19.359 11.648 6.207 1 61.19 11 ARG B O 1
ATOM 729 N N . PRO B 1 12 ? -19.812 11.016 8.258 1 63.72 12 PRO B N 1
ATOM 730 C CA . PRO B 1 12 ? -18.516 11.531 8.703 1 63.72 12 PRO B CA 1
ATOM 731 C C . PRO B 1 12 ? -17.359 11.031 7.844 1 63.72 12 PRO B C 1
ATOM 733 O O . PRO B 1 12 ? -17.422 9.922 7.305 1 63.72 12 PRO B O 1
ATOM 736 N N . PRO B 1 13 ? -16.547 12.016 7.473 1 70.69 13 PRO B N 1
ATOM 737 C CA . PRO B 1 13 ? -15.414 11.594 6.652 1 70.69 13 PRO B CA 1
ATOM 738 C C . PRO B 1 13 ? -14.68 10.391 7.227 1 70.69 13 PRO B C 1
ATOM 740 O O . PRO B 1 13 ? -14.516 10.281 8.445 1 70.69 13 PRO B O 1
ATOM 743 N N . LYS B 1 14 ? -14.523 9.469 6.383 1 76.75 14 LYS B N 1
ATOM 744 C CA . LYS B 1 14 ? -13.773 8.289 6.797 1 76.75 14 LYS B CA 1
ATOM 745 C C . LYS B 1 14 ? -12.359 8.656 7.219 1 76.75 14 LYS B C 1
ATOM 747 O O . LYS B 1 14 ? -11.711 9.484 6.578 1 76.75 14 LYS B O 1
ATOM 752 N N . LEU B 1 15 ? -11.953 8.219 8.344 1 89.88 15 LEU B N 1
ATOM 753 C CA . LEU B 1 15 ? -10.57 8.359 8.797 1 89.88 15 LEU B CA 1
ATOM 754 C C . LEU B 1 15 ? -9.594 7.852 7.746 1 89.88 15 LEU B C 1
ATOM 756 O O . LEU B 1 15 ? -9.82 6.801 7.145 1 89.88 15 LEU B O 1
ATOM 760 N N . ARG B 1 16 ? -8.547 8.648 7.449 1 93.56 16 ARG B N 1
ATOM 761 C CA . ARG B 1 16 ? -7.484 8.289 6.512 1 93.56 16 ARG B CA 1
ATOM 762 C C . ARG B 1 16 ? -6.109 8.508 7.125 1 93.56 16 ARG B C 1
ATOM 764 O O . ARG B 1 16 ? -5.895 9.492 7.844 1 93.56 16 ARG B O 1
ATOM 771 N N . LEU B 1 17 ? -5.215 7.602 6.926 1 95.56 17 LEU B N 1
ATOM 772 C CA . LEU B 1 17 ? -3.861 7.695 7.453 1 95.56 17 LEU B CA 1
ATOM 773 C C . LEU B 1 17 ? -2.83 7.449 6.359 1 95.56 17 LEU B C 1
ATOM 775 O O . LEU B 1 17 ? -3.08 6.684 5.426 1 95.56 17 LEU B O 1
ATOM 779 N N . PRO B 1 18 ? -1.705 8.047 6.484 1 96.31 18 PRO B N 1
ATOM 780 C CA . PRO B 1 18 ? -0.668 7.895 5.461 1 96.31 18 PRO B CA 1
ATOM 781 C C . PRO B 1 18 ? 0.263 6.719 5.73 1 96.31 18 PRO B C 1
ATOM 783 O O . PRO B 1 18 ? 0.508 6.375 6.891 1 96.31 18 PRO B O 1
ATOM 786 N N . ILE B 1 19 ? 0.787 6.109 4.68 1 96.56 19 ILE B N 1
ATOM 787 C CA . ILE B 1 19 ? 1.973 5.262 4.676 1 96.56 19 ILE B CA 1
ATOM 788 C C . ILE B 1 19 ? 3.059 5.898 3.809 1 96.56 19 ILE B C 1
ATOM 790 O O . ILE B 1 19 ? 2.791 6.332 2.686 1 96.56 19 ILE B O 1
ATOM 794 N N . VAL B 1 20 ? 4.242 5.906 4.344 1 96.12 20 VAL B N 1
ATOM 795 C CA . VAL B 1 20 ? 5.344 6.551 3.635 1 96.12 20 VAL B CA 1
ATOM 796 C C . VAL B 1 20 ? 6.168 5.504 2.891 1 96.12 20 VAL B C 1
ATOM 798 O O . VAL B 1 20 ? 6.484 4.449 3.445 1 96.12 20 VAL B O 1
ATOM 801 N N . PHE B 1 21 ? 6.539 5.785 1.631 1 95.06 21 PHE B N 1
ATOM 802 C CA . PHE B 1 21 ? 7.277 4.859 0.776 1 95.06 21 PHE B CA 1
ATOM 803 C C . PHE B 1 21 ? 8.492 5.543 0.156 1 95.06 21 PHE B C 1
ATOM 805 O O . PHE B 1 21 ? 8.43 6.723 -0.198 1 95.06 21 PHE B O 1
ATOM 812 N N . ASN B 1 22 ? 9.539 4.832 0.077 1 92.94 22 ASN B N 1
ATOM 813 C CA . ASN B 1 22 ? 10.602 5.234 -0.838 1 92.94 22 ASN B CA 1
ATOM 814 C C . ASN B 1 22 ? 10.398 4.637 -2.229 1 92.94 22 ASN B C 1
ATOM 816 O O . ASN B 1 22 ? 9.383 3.984 -2.486 1 92.94 22 ASN B O 1
ATOM 820 N N . ARG B 1 23 ? 11.297 4.883 -3.104 1 92.38 23 ARG B N 1
ATOM 821 C CA . ARG B 1 23 ? 11.133 4.465 -4.492 1 92.38 23 ARG B CA 1
ATOM 822 C C . ARG B 1 23 ? 11.07 2.947 -4.605 1 92.38 23 ARG B C 1
ATOM 824 O O . ARG B 1 23 ? 10.188 2.402 -5.273 1 92.38 23 ARG B O 1
ATOM 831 N N . GLU B 1 24 ? 11.961 2.258 -3.959 1 92.81 24 GLU B N 1
ATOM 832 C CA . GLU B 1 24 ? 12.016 0.8 -4.012 1 92.81 24 GLU B CA 1
ATOM 833 C C . GLU B 1 24 ? 10.734 0.178 -3.457 1 92.81 24 GLU B C 1
ATOM 835 O O . GLU B 1 24 ? 10.195 -0.762 -4.043 1 92.81 24 GLU B O 1
ATOM 840 N N . GLU B 1 25 ? 10.352 0.724 -2.406 1 94.62 25 GLU B N 1
ATOM 841 C CA . GLU B 1 25 ? 9.109 0.253 -1.792 1 94.62 25 GLU B CA 1
ATOM 842 C C . GLU B 1 25 ? 7.918 0.469 -2.719 1 94.62 25 GLU B C 1
ATOM 844 O O . GLU B 1 25 ? 7.035 -0.388 -2.814 1 94.62 25 GLU B O 1
ATOM 849 N N . CYS B 1 26 ? 7.859 1.609 -3.359 1 96 26 CYS B N 1
ATOM 850 C CA . CYS B 1 26 ? 6.734 1.916 -4.238 1 96 26 CYS B CA 1
ATOM 851 C C . CYS B 1 26 ? 6.723 0.994 -5.449 1 96 26 CYS B C 1
ATOM 853 O O . CYS B 1 26 ? 5.66 0.549 -5.887 1 96 26 CYS B O 1
ATOM 855 N N . GLU B 1 27 ? 7.883 0.706 -5.961 1 95.94 27 GLU B N 1
ATOM 856 C CA . GLU B 1 27 ? 7.988 -0.234 -7.07 1 95.94 27 GLU B CA 1
ATOM 857 C C . GLU B 1 27 ? 7.492 -1.62 -6.672 1 95.94 27 GLU B C 1
ATOM 859 O O . GLU B 1 27 ? 6.754 -2.262 -7.422 1 95.94 27 GLU B O 1
ATOM 864 N N . ALA B 1 28 ? 7.941 -2.07 -5.508 1 96.44 28 ALA B N 1
ATOM 865 C CA . ALA B 1 28 ? 7.488 -3.363 -5.004 1 96.44 28 ALA B CA 1
ATOM 866 C C . ALA B 1 28 ? 5.977 -3.369 -4.785 1 96.44 28 ALA B C 1
ATOM 868 O O . ALA B 1 28 ? 5.305 -4.359 -5.086 1 96.44 28 ALA B O 1
ATOM 869 N N . LEU B 1 29 ? 5.488 -2.262 -4.293 1 97.81 29 LEU B N 1
ATOM 870 C CA . LEU B 1 29 ? 4.051 -2.127 -4.078 1 97.81 29 LEU B CA 1
ATOM 871 C C . LEU B 1 29 ? 3.291 -2.232 -5.395 1 97.81 29 LEU B C 1
ATOM 873 O O . LEU B 1 29 ? 2.283 -2.938 -5.48 1 97.81 29 LEU B O 1
ATOM 877 N N . THR B 1 30 ? 3.727 -1.5 -6.43 1 97.88 30 THR B N 1
ATOM 878 C CA . THR B 1 30 ? 3.092 -1.532 -7.742 1 97.88 30 THR B CA 1
ATOM 879 C C . THR B 1 30 ? 3.059 -2.955 -8.297 1 97.88 30 THR B C 1
ATOM 881 O O . THR B 1 30 ? 2.023 -3.414 -8.781 1 97.88 30 THR B O 1
ATOM 884 N N . ARG B 1 31 ? 4.125 -3.674 -8.133 1 97.31 31 ARG B N 1
ATOM 885 C CA . ARG B 1 31 ? 4.184 -5.051 -8.609 1 97.31 31 ARG B CA 1
ATOM 886 C C . ARG B 1 31 ? 3.238 -5.945 -7.812 1 97.31 31 ARG B C 1
ATOM 888 O O . ARG B 1 31 ? 2.584 -6.824 -8.375 1 97.31 31 ARG B O 1
ATOM 895 N N . ALA B 1 32 ? 3.227 -5.766 -6.516 1 98.06 32 ALA B N 1
ATOM 896 C CA . ALA B 1 32 ? 2.338 -6.551 -5.668 1 98.06 32 ALA B CA 1
ATOM 897 C C . ALA B 1 32 ? 0.877 -6.34 -6.055 1 98.06 32 ALA B C 1
ATOM 899 O O . ALA B 1 32 ? 0.104 -7.297 -6.137 1 98.06 32 ALA B O 1
ATOM 900 N N . LEU B 1 33 ? 0.521 -5.129 -6.297 1 98.31 33 LEU B N 1
ATOM 901 C CA . LEU B 1 33 ? -0.852 -4.809 -6.672 1 98.31 33 LEU B CA 1
ATOM 902 C C . LEU B 1 33 ? -1.199 -5.406 -8.031 1 98.31 33 LEU B C 1
ATOM 904 O O . LEU B 1 33 ? -2.309 -5.906 -8.227 1 98.31 33 LEU B O 1
ATOM 908 N N . GLN B 1 34 ? -0.221 -5.395 -8.914 1 98.06 34 GLN B N 1
ATOM 909 C CA . GLN B 1 34 ? -0.432 -6.031 -10.211 1 98.06 34 GLN B CA 1
ATOM 910 C C . GLN B 1 34 ? -0.643 -7.535 -10.055 1 98.06 34 GLN B C 1
ATOM 912 O O . GLN B 1 34 ? -1.526 -8.109 -10.695 1 98.06 34 GLN B O 1
ATOM 917 N N . THR B 1 35 ? 0.149 -8.164 -9.25 1 97.25 35 THR B N 1
ATOM 918 C CA . THR B 1 35 ? 0.003 -9.586 -8.961 1 97.25 35 THR B CA 1
ATOM 919 C C . THR B 1 35 ? -1.392 -9.891 -8.43 1 97.25 35 THR B C 1
ATOM 921 O O . THR B 1 35 ? -2.02 -10.867 -8.836 1 97.25 35 THR B O 1
ATOM 924 N N . ALA B 1 36 ? -1.861 -9.078 -7.5 1 97.56 36 ALA B N 1
ATOM 925 C CA . ALA B 1 36 ? -3.186 -9.258 -6.91 1 97.56 36 ALA B CA 1
ATOM 926 C C . ALA B 1 36 ? -4.281 -9.07 -7.953 1 97.56 36 ALA B C 1
ATOM 928 O O . ALA B 1 36 ? -5.273 -9.805 -7.965 1 97.56 36 ALA B O 1
ATOM 929 N N . ILE B 1 37 ? -4.094 -8.156 -8.82 1 97.69 37 ILE B N 1
ATOM 930 C CA . ILE B 1 37 ? -5.062 -7.902 -9.875 1 97.69 37 ILE B CA 1
ATOM 931 C C . ILE B 1 37 ? -5.121 -9.094 -10.828 1 97.69 37 ILE B C 1
ATOM 933 O O . ILE B 1 37 ? -6.203 -9.531 -11.219 1 97.69 37 ILE B O 1
ATOM 937 N N . ASP B 1 38 ? -4.027 -9.594 -11.141 1 96.56 38 ASP B N 1
ATOM 938 C CA . ASP B 1 38 ? -3.949 -10.734 -12.047 1 96.56 38 ASP B CA 1
ATOM 939 C C . ASP B 1 38 ? -4.594 -11.969 -11.43 1 96.56 38 ASP B C 1
ATOM 941 O O . ASP B 1 38 ? -5.109 -12.828 -12.141 1 96.56 38 ASP B O 1
ATOM 945 N N . ALA B 1 39 ? -4.547 -12.047 -10.117 1 95.31 39 ALA B N 1
ATOM 946 C CA . ALA B 1 39 ? -5.078 -13.211 -9.414 1 95.31 39 ALA B CA 1
ATOM 947 C C . ALA B 1 39 ? -6.566 -13.055 -9.133 1 95.31 39 ALA B C 1
ATOM 949 O O . ALA B 1 39 ? -7.254 -14.023 -8.805 1 95.31 39 ALA B O 1
ATOM 950 N N . ALA B 1 40 ? -6.98 -11.805 -9.188 1 94.56 40 ALA B N 1
ATOM 951 C CA . ALA B 1 40 ? -8.367 -11.523 -8.82 1 94.56 40 ALA B CA 1
ATOM 952 C C . ALA B 1 40 ? -9.328 -12.039 -9.891 1 94.56 40 ALA B C 1
ATOM 954 O O . ALA B 1 40 ? -9.023 -12 -11.086 1 94.56 40 ALA B O 1
ATOM 955 N N . SER B 1 41 ? -10.453 -12.508 -9.422 1 91.19 41 SER B N 1
ATOM 956 C CA . SER B 1 41 ? -11.492 -12.938 -10.344 1 91.19 41 SER B CA 1
ATOM 957 C C . SER B 1 41 ? -12.078 -11.766 -11.125 1 91.19 41 SER B C 1
ATOM 959 O O . SER B 1 41 ? -12.367 -10.711 -10.547 1 91.19 41 SER B O 1
ATOM 961 N N . PRO B 1 42 ? -12.258 -12.031 -12.398 1 89.88 42 PRO B N 1
ATOM 962 C CA . PRO B 1 42 ? -12.883 -10.961 -13.172 1 89.88 42 PRO B CA 1
ATOM 963 C C . PRO B 1 42 ? -14.234 -10.539 -12.609 1 89.88 42 PRO B C 1
ATOM 965 O O . PRO B 1 42 ? -15.031 -11.383 -12.195 1 89.88 42 PRO B O 1
ATOM 968 N N . GLY B 1 43 ? -14.477 -9.234 -12.453 1 87.5 43 GLY B N 1
ATOM 969 C CA . GLY B 1 43 ? -15.758 -8.719 -12 1 87.5 43 GLY B CA 1
ATOM 970 C C . GLY B 1 43 ? -15.859 -8.633 -10.492 1 87.5 43 GLY B C 1
ATOM 971 O O . GLY B 1 43 ? -16.906 -8.273 -9.953 1 87.5 43 GLY B O 1
ATOM 972 N N . SER B 1 44 ? -14.883 -9.047 -9.781 1 88.75 44 SER B N 1
ATOM 973 C CA . SER B 1 44 ? -14.906 -8.953 -8.328 1 88.75 44 SER B CA 1
ATOM 974 C C . SER B 1 44 ? -15 -7.504 -7.867 1 88.75 44 SER B C 1
ATOM 976 O O . SER B 1 44 ? -14.469 -6.602 -8.523 1 88.75 44 SER B O 1
ATOM 978 N N . ASP B 1 45 ? -15.641 -7.293 -6.73 1 86.5 45 ASP B N 1
ATOM 979 C CA . ASP B 1 45 ? -15.797 -5.961 -6.156 1 86.5 45 ASP B CA 1
ATOM 980 C C . ASP B 1 45 ? -14.453 -5.383 -5.727 1 86.5 45 ASP B C 1
ATOM 982 O O . ASP B 1 45 ? -14.281 -4.164 -5.676 1 86.5 45 ASP B O 1
ATOM 986 N N . GLU B 1 46 ? -13.523 -6.297 -5.531 1 90.62 46 GLU B N 1
ATOM 987 C CA . GLU B 1 46 ? -12.234 -5.855 -5.008 1 90.62 46 GLU B CA 1
ATOM 988 C C . GLU B 1 46 ? -11.375 -5.254 -6.113 1 90.62 46 GLU B C 1
ATOM 990 O O . GLU B 1 46 ? -10.438 -4.5 -5.836 1 90.62 46 GLU B O 1
ATOM 995 N N . LEU B 1 47 ? -11.672 -5.609 -7.371 1 95.44 47 LEU B N 1
ATOM 996 C CA . LEU B 1 47 ? -10.828 -5.203 -8.492 1 95.44 47 LEU B CA 1
ATOM 997 C C . LEU B 1 47 ? -10.789 -3.686 -8.625 1 95.44 47 LEU B C 1
ATOM 999 O O . LEU B 1 47 ? -9.734 -3.104 -8.867 1 95.44 47 LEU B O 1
ATOM 1003 N N . ALA B 1 48 ? -12.031 -3.15 -8.453 1 94.25 48 ALA B N 1
ATOM 1004 C CA . ALA B 1 48 ? -12.078 -1.694 -8.547 1 94.25 48 ALA B CA 1
ATOM 1005 C C . ALA B 1 48 ? -11.172 -1.047 -7.508 1 94.25 48 ALA B C 1
ATOM 1007 O O . ALA B 1 48 ? -10.461 -0.081 -7.805 1 94.25 48 ALA B O 1
ATOM 1008 N N . LEU B 1 49 ? -11.133 -1.59 -6.328 1 95.5 49 LEU B N 1
ATOM 1009 C CA . LEU B 1 49 ? -10.312 -1.072 -5.242 1 95.5 49 LEU B CA 1
ATOM 1010 C C . LEU B 1 49 ? -8.828 -1.301 -5.523 1 95.5 49 LEU B C 1
ATOM 1012 O O . LEU B 1 49 ? -8.008 -0.414 -5.289 1 95.5 49 LEU B O 1
ATOM 1016 N N . LEU B 1 50 ? -8.5 -2.426 -6.055 1 97.81 50 LEU B N 1
ATOM 1017 C CA . LEU B 1 50 ? -7.113 -2.729 -6.398 1 97.81 50 LEU B CA 1
ATOM 1018 C C . LEU B 1 50 ? -6.602 -1.782 -7.48 1 97.81 50 LEU B C 1
ATOM 1020 O O . LEU B 1 50 ? -5.469 -1.304 -7.406 1 97.81 50 LEU B O 1
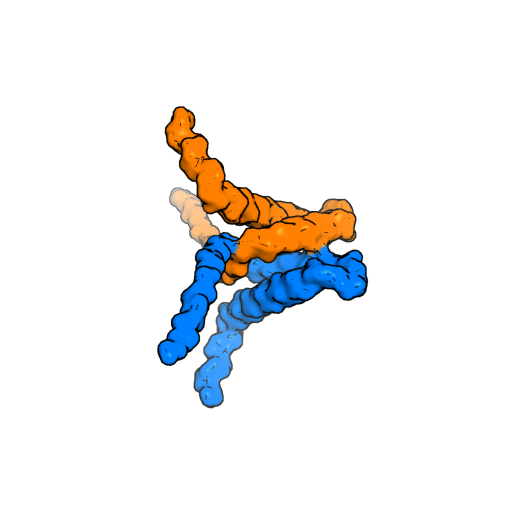ATOM 1024 N N . TYR B 1 51 ? -7.445 -1.444 -8.414 1 97.62 51 TYR B N 1
ATOM 1025 C CA . TYR B 1 51 ? -7.043 -0.499 -9.453 1 97.62 51 TYR B CA 1
ATOM 1026 C C . TYR B 1 51 ? -6.867 0.9 -8.875 1 97.62 51 TYR B C 1
ATOM 1028 O O . TYR B 1 51 ? -5.973 1.642 -9.289 1 97.62 51 TYR B O 1
ATOM 1036 N N . THR B 1 52 ? -7.707 1.23 -7.965 1 97.12 52 THR B N 1
ATOM 1037 C CA . THR B 1 52 ? -7.539 2.508 -7.281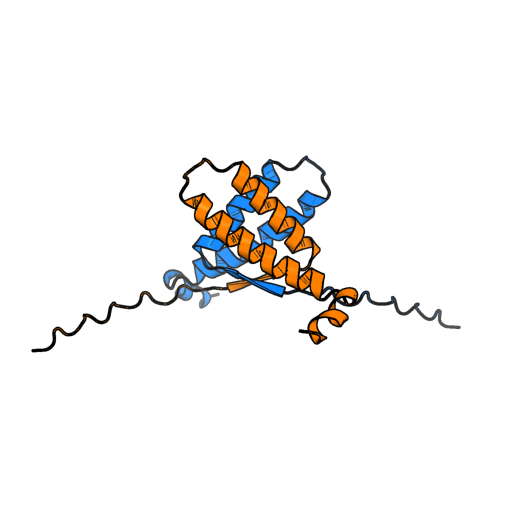 1 97.12 52 THR B CA 1
ATOM 1038 C C . THR B 1 52 ? -6.199 2.562 -6.555 1 97.12 52 THR B C 1
ATOM 1040 O O . THR B 1 52 ? -5.469 3.553 -6.66 1 97.12 52 THR B O 1
ATOM 1043 N N . LEU B 1 53 ? -5.898 1.503 -5.855 1 98.19 53 LEU B N 1
ATOM 1044 C CA . LEU B 1 53 ? -4.641 1.424 -5.121 1 98.19 53 LEU B CA 1
ATOM 1045 C C . LEU B 1 53 ? -3.453 1.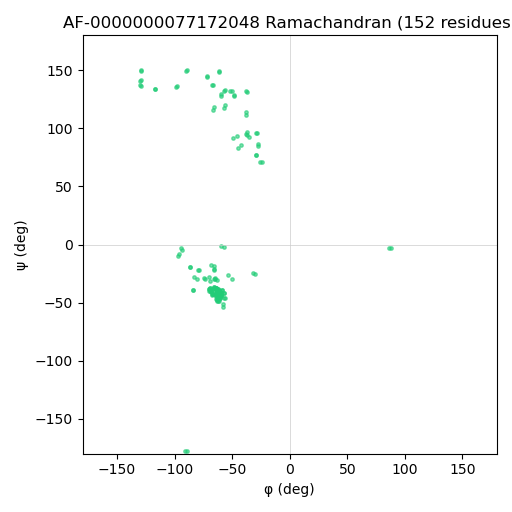458 -6.078 1 98.19 53 LEU B C 1
ATOM 1047 O O . LEU B 1 53 ? -2.453 2.131 -5.809 1 98.19 53 LEU B O 1
ATOM 1051 N N . LEU B 1 54 ? -3.547 0.791 -7.199 1 98.38 54 LEU B N 1
ATOM 1052 C CA . LEU B 1 54 ? -2.479 0.78 -8.195 1 98.38 54 LEU B CA 1
ATOM 1053 C C . LEU B 1 54 ? -2.242 2.178 -8.75 1 98.38 54 LEU B C 1
ATOM 1055 O O . LEU B 1 54 ? -1.097 2.615 -8.875 1 98.38 54 LEU B O 1
ATOM 1059 N N . ARG B 1 55 ? -3.295 2.902 -9.039 1 97.75 55 ARG B N 1
ATOM 1060 C CA . ARG B 1 55 ? -3.172 4.258 -9.562 1 97.75 55 ARG B CA 1
ATOM 1061 C C . ARG B 1 55 ? -2.49 5.176 -8.555 1 97.75 55 ARG B C 1
ATOM 1063 O O . ARG B 1 55 ? -1.639 5.988 -8.922 1 97.75 55 ARG B O 1
ATOM 1070 N N . LYS B 1 56 ? -2.832 5.023 -7.301 1 97.88 56 LYS B N 1
ATOM 1071 C CA . LYS B 1 56 ? -2.182 5.809 -6.254 1 97.88 56 LYS B CA 1
ATOM 1072 C C . LYS B 1 56 ? -0.687 5.508 -6.191 1 97.88 56 LYS B C 1
ATOM 1074 O O . LYS B 1 56 ? 0.133 6.422 -6.102 1 97.88 56 LYS B O 1
ATOM 1079 N N . ALA B 1 57 ? -0.347 4.215 -6.199 1 97.75 57 ALA B N 1
ATOM 1080 C CA . ALA B 1 57 ? 1.049 3.795 -6.117 1 97.75 57 ALA B CA 1
ATOM 1081 C C . ALA B 1 57 ? 1.848 4.301 -7.316 1 97.75 57 ALA B C 1
ATOM 1083 O O . ALA B 1 57 ? 2.961 4.805 -7.156 1 97.75 57 ALA B O 1
ATOM 1084 N N . GLU B 1 58 ? 1.239 4.285 -8.477 1 96.75 58 GLU B N 1
ATOM 1085 C CA . GLU B 1 58 ? 1.904 4.727 -9.695 1 96.75 58 GLU B CA 1
ATOM 1086 C C . GLU B 1 58 ? 2.16 6.23 -9.672 1 96.75 58 GLU B C 1
ATOM 1088 O O . GLU B 1 58 ? 3.195 6.699 -10.148 1 96.75 58 GLU B O 1
ATOM 1093 N N . ARG B 1 59 ? 1.217 6.906 -9.195 1 95.06 59 ARG B N 1
ATOM 1094 C CA . ARG B 1 59 ? 1.37 8.352 -9.109 1 95.06 59 ARG B CA 1
ATOM 1095 C C . ARG B 1 59 ? 2.562 8.727 -8.234 1 95.06 59 ARG B C 1
ATOM 1097 O O . ARG B 1 59 ? 3.367 9.586 -8.602 1 95.06 59 ARG B O 1
ATOM 1104 N N . ILE B 1 60 ? 2.686 8.039 -7.105 1 95.94 60 ILE B N 1
ATOM 1105 C CA . ILE B 1 60 ? 3.773 8.312 -6.172 1 95.94 60 ILE B CA 1
ATOM 1106 C C . ILE B 1 60 ? 5.098 7.848 -6.773 1 95.94 60 ILE B C 1
ATOM 1108 O O . ILE B 1 60 ? 6.125 8.516 -6.621 1 95.94 60 ILE B O 1
ATOM 1112 N N . GLU B 1 61 ? 5.043 6.766 -7.438 1 94.06 61 GLU B N 1
ATOM 1113 C CA . GLU B 1 61 ? 6.238 6.238 -8.086 1 94.06 61 GLU B CA 1
ATOM 1114 C C . GLU B 1 61 ? 6.785 7.223 -9.117 1 94.06 61 GLU B C 1
ATOM 1116 O O . GLU B 1 61 ? 7.996 7.449 -9.188 1 94.06 61 GLU B O 1
ATOM 1121 N N . ARG B 1 62 ? 5.902 7.801 -9.836 1 93.44 62 ARG B N 1
ATOM 1122 C CA . ARG B 1 62 ? 6.301 8.789 -10.828 1 93.44 62 ARG B CA 1
ATOM 1123 C C . ARG B 1 62 ? 6.941 10.008 -10.172 1 93.44 62 ARG B C 1
ATOM 1125 O O . ARG B 1 62 ? 7.941 10.531 -10.664 1 93.44 62 ARG B O 1
ATOM 1132 N N . LYS B 1 63 ? 6.387 10.43 -9.102 1 92.88 63 LYS B N 1
ATOM 1133 C CA . LYS B 1 63 ? 6.934 11.578 -8.383 1 92.88 63 LYS B CA 1
ATOM 1134 C C . LYS B 1 63 ? 8.312 11.266 -7.82 1 92.88 63 LYS B C 1
ATOM 1136 O O . LYS B 1 63 ? 9.211 12.109 -7.844 1 92.88 63 LYS B O 1
ATOM 1141 N N . LEU B 1 64 ? 8.484 10.039 -7.379 1 91.06 64 LEU B N 1
ATOM 1142 C CA . LEU B 1 64 ? 9.75 9.617 -6.773 1 91.06 64 LEU B CA 1
ATOM 1143 C C . LEU B 1 64 ? 10.828 9.438 -7.836 1 91.06 64 LEU B C 1
ATOM 1145 O O . LEU B 1 64 ? 12.023 9.516 -7.531 1 91.06 64 LEU B O 1
ATOM 1149 N N . THR B 1 65 ? 10.422 9.102 -9 1 85.88 65 THR B N 1
ATOM 1150 C CA . THR B 1 65 ? 11.367 8.891 -10.094 1 85.88 65 THR B CA 1
ATOM 1151 C C . THR B 1 65 ? 11.719 10.211 -10.766 1 85.88 65 THR B C 1
ATOM 1153 O O . THR B 1 65 ? 12.82 10.367 -11.297 1 85.88 65 THR B O 1
ATOM 1156 N N . ARG B 1 66 ? 10.641 11.078 -10.891 1 75.38 66 ARG B N 1
ATOM 1157 C CA . ARG B 1 66 ? 10.93 12.375 -11.5 1 75.38 66 ARG B CA 1
ATOM 1158 C C . ARG B 1 66 ? 11.906 13.172 -10.641 1 75.38 66 ARG B C 1
ATOM 1160 O O . ARG B 1 66 ? 12.711 13.945 -11.164 1 75.38 66 ARG B O 1
ATOM 1167 N N . GLU B 1 67 ? 11.656 13.258 -9.352 1 59.03 67 GLU B N 1
ATOM 1168 C CA . GLU B 1 67 ? 12.586 14.031 -8.531 1 59.03 67 GLU B CA 1
ATOM 1169 C C . GLU B 1 67 ? 14 13.461 -8.609 1 59.03 67 GLU B C 1
ATOM 1171 O O . GLU B 1 67 ? 14.898 13.906 -7.891 1 59.03 67 GLU B O 1
ATOM 1176 N N . THR B 1 68 ? 14.055 12.484 -9.312 1 52.19 68 THR B N 1
ATOM 1177 C CA . THR B 1 68 ? 15.477 12.258 -9.539 1 52.19 68 THR B CA 1
ATOM 1178 C C . THR B 1 68 ? 16.078 13.391 -10.375 1 52.19 68 THR B C 1
ATOM 1180 O O . THR B 1 68 ? 15.445 13.883 -11.312 1 52.19 68 THR B O 1
ATOM 1183 N N . PRO B 1 69 ? 16.984 14.172 -9.883 1 48.66 69 PRO B N 1
ATOM 1184 C CA . PRO B 1 69 ? 17.594 15.375 -10.445 1 48.66 69 PRO B CA 1
ATOM 1185 C C . PRO B 1 69 ? 17.656 15.359 -11.969 1 48.66 69 PRO B C 1
ATOM 1187 O O . PRO B 1 69 ? 17.75 16.406 -12.602 1 48.66 69 PRO B O 1
ATOM 1190 N N . THR B 1 70 ? 17.672 14.258 -12.57 1 46.94 70 THR B N 1
ATOM 1191 C CA . THR B 1 70 ? 17.906 14.391 -14 1 46.94 70 THR B CA 1
ATOM 1192 C C . THR B 1 70 ? 16.688 15.023 -14.695 1 46.94 70 THR B C 1
ATOM 1194 O O . THR B 1 70 ? 16.844 15.781 -15.656 1 46.94 70 THR B O 1
ATOM 1197 N N . ASP B 1 71 ? 15.43 14.898 -14.234 1 43.69 71 ASP B N 1
ATOM 1198 C CA . ASP B 1 71 ? 14.297 15.445 -14.977 1 43.69 71 ASP B CA 1
ATOM 1199 C C . ASP B 1 71 ? 13.898 16.828 -14.438 1 43.69 71 ASP B C 1
ATOM 1201 O O . ASP B 1 71 ? 12.93 17.422 -14.898 1 43.69 71 ASP B O 1
ATOM 1205 N N . TRP B 1 72 ? 14.305 17.406 -13.383 1 41.47 72 TRP B N 1
ATOM 1206 C CA . TRP B 1 72 ? 13.969 18.766 -12.945 1 41.47 72 TRP B CA 1
ATOM 1207 C C . TRP B 1 72 ? 14.195 19.766 -14.07 1 41.47 72 TRP B C 1
ATOM 1209 O O . TRP B 1 72 ? 13.68 20.891 -14.023 1 41.47 72 TRP B O 1
ATOM 1219 N N . ASP B 1 73 ? 15.07 19.547 -14.922 1 39.97 73 ASP B N 1
ATOM 1220 C CA . ASP B 1 73 ? 15.367 20.5 -15.977 1 39.97 73 ASP B CA 1
ATOM 1221 C C . ASP B 1 73 ? 14.172 20.703 -16.906 1 39.97 73 ASP B C 1
ATOM 1223 O O . ASP B 1 73 ? 14.062 21.719 -17.594 1 39.97 73 ASP B O 1
ATOM 1227 N N . ASN B 1 74 ? 13.266 19.688 -17.141 1 39.84 74 ASN B N 1
ATOM 1228 C CA . ASN B 1 74 ? 12.336 19.922 -18.234 1 39.84 74 ASN B CA 1
ATOM 1229 C C . ASN B 1 74 ? 11.023 20.531 -17.719 1 39.84 74 ASN B C 1
ATOM 1231 O O . ASN B 1 74 ? 10.039 20.578 -18.453 1 39.84 74 ASN B O 1
ATOM 1235 N N . LEU B 1 75 ? 10.727 20.734 -16.469 1 39.31 75 LEU B N 1
ATOM 1236 C CA . LEU B 1 75 ? 9.461 21.391 -16.156 1 39.31 75 LEU B CA 1
ATOM 1237 C C . LEU B 1 75 ? 9.453 22.828 -16.656 1 39.31 75 LEU B C 1
ATOM 1239 O O . LEU B 1 75 ? 8.508 23.578 -16.406 1 39.31 75 LEU B O 1
ATOM 1243 N N . ASP B 1 76 ? 10.586 23.422 -16.938 1 31.7 76 ASP B N 1
ATOM 1244 C CA . ASP B 1 76 ? 10.492 24.828 -17.328 1 31.7 76 ASP B CA 1
ATOM 1245 C C . ASP B 1 76 ? 9.602 24.984 -18.547 1 31.7 76 ASP B C 1
ATOM 1247 O O . ASP B 1 76 ? 9.047 26.062 -18.781 1 31.7 76 ASP B O 1
ATOM 1251 N N . ASP B 1 77 ? 9.766 24.266 -19.656 1 35.5 77 ASP B N 1
ATOM 1252 C CA . ASP B 1 77 ? 9.57 24.938 -20.938 1 35.5 77 ASP B CA 1
ATOM 1253 C C . ASP B 1 77 ? 8.094 25.047 -21.281 1 35.5 77 ASP B C 1
ATOM 1255 O O . ASP B 1 77 ? 7.711 25.766 -22.219 1 35.5 77 ASP B O 1
ATOM 1259 N N . ASP B 1 78 ? 6.949 24.141 -20.906 1 27.91 78 ASP B N 1
ATOM 1260 C CA . ASP B 1 78 ? 5.797 24.672 -21.625 1 27.91 78 ASP B CA 1
ATOM 1261 C C . ASP B 1 78 ? 5.152 25.828 -20.875 1 27.91 78 ASP B C 1
ATOM 1263 O O . ASP B 1 78 ? 5.082 25.812 -19.641 1 27.91 78 ASP B O 1
#

Solvent-accessible surface area (backbone atoms only — not comparable to full-atom values): 9384 Å² total; per-residue (Å²): 129,83,78,73,70,71,73,68,78,69,71,72,79,75,68,66,51,71,48,77,34,39,55,70,53,29,52,51,47,40,51,19,39,48,48,29,54,70,69,45,63,87,87,42,79,58,53,62,54,47,50,52,52,37,52,54,35,48,53,51,39,49,53,57,58,44,67,38,74,81,55,66,72,66,74,67,75,124,128,84,79,73,70,71,73,68,77,68,72,71,78,76,70,66,50,71,48,76,33,38,56,69,53,29,52,53,48,41,51,22,39,49,48,29,54,71,69,46,62,87,88,42,80,60,52,64,54,48,51,51,51,37,53,55,35,48,54,51,39,49,54,55,58,43,68,36,73,82,52,65,71,66,72,67,76,125

Nearest PDB structures (foldseek):
  6bqt-assembly2_E  TM=9.562E-01  e=1.904E+00  Homo sapiens
  8h1j-assembly1_A  TM=8.760E-01  e=1.229E+00  Deinococcus radiodurans R1 = ATCC 13939 = DSM 20539
  6jqa-assembly1_B  TM=8.456E-01  e=3.142E+00  Onion yellows phytoplasma OY-W
  3u0c-assembly1_A  TM=9.683E-01  e=4.869E+00  Shigella flexneri
  6jqa-assembly1_A  TM=7.787E-01  e=3.561E+00  Onion yellows phytoplasma OY-W

Organism: Gloeobacter violaceus (strain ATCC 29082 / PCC 7421) (NCBI:txid251221)

Radius of gyration: 21.14 Å; Cα contacts (8 Å, |Δi|>4): 141; chains: 2; bounding box: 91×44×54 Å

Sequence (156 aa):
MPFQRSRSHARPPKLRLPIVFNREECEALTRALQTAIDAASPGSDELALLYTLLRKAERIERKLTRETPTDWDNLDDDMPFQRSRSHARPPKLRLPIVFNREECEALTRALQTAIDAASPGSDELALLYTLLRKAERIERKLTRETPTDWDNLDDD